Protein AF-A0A0Q6Z9L2-F1 (afdb_monomer_lite)

Foldseek 3Di:
DDQDDLVVLVVQAADLPDWDQDPVGIAAQDNDLLALAGPDFDDPDDDRNSHHSLLSSLVSLLVQLVVLVVVQDPVQVVCCVPPNRDPSNVSSVVSLVVSLVSCLVDSSNVSSLSHLLPHPNRDVVSSVSSVVSNVVSVVVVVVVVD

Radius of gyration: 16.72 Å; chains: 1; bounding box: 37×43×49 Å

Sequence (146 aa):
MIPKPTAEYNRYPFDTSYTFTVDSGIGRYMSSPLDEVYEHEPGDQVAMGSLPPEEFEVRDHLLLACALRSRVSGFEFWWSQFLKPTEAYRKSAAAFERLGALAARSPEHRAAFVRLSRCSAVGKVIQLELTRMVNRADRSKTVVAA

pLDDT: mean 88.39, std 8.38, range [49.91, 97.44]

Structure (mmCIF, N/CA/C/O backbone):
data_AF-A0A0Q6Z9L2-F1
#
_entry.id   AF-A0A0Q6Z9L2-F1
#
loop_
_atom_site.group_PDB
_atom_site.id
_atom_site.type_symbol
_atom_site.label_atom_id
_atom_site.label_alt_id
_atom_site.label_comp_id
_atom_site.label_asym_id
_atom_site.label_entity_id
_atom_site.label_seq_id
_atom_site.pdbx_PDB_ins_code
_atom_site.Cartn_x
_atom_site.Cartn_y
_atom_site.Cartn_z
_atom_site.occupancy
_atom_site.B_iso_or_equiv
_atom_site.auth_seq_id
_atom_site.auth_comp_id
_atom_site.auth_asym_id
_atom_site.auth_atom_id
_atom_site.pdbx_PDB_model_num
ATOM 1 N N . MET A 1 1 ? -16.206 7.009 -0.073 1.00 55.66 1 MET A N 1
ATOM 2 C CA . MET A 1 1 ? -15.452 6.301 -1.121 1.00 55.66 1 MET A CA 1
ATOM 3 C C . MET A 1 1 ? -15.670 4.815 -0.903 1.00 55.66 1 MET A C 1
ATOM 5 O O . MET A 1 1 ? -15.593 4.390 0.240 1.00 55.66 1 MET A O 1
ATOM 9 N N . ILE A 1 2 ? -16.055 4.070 -1.933 1.00 72.06 2 ILE A N 1
ATOM 10 C CA . ILE A 1 2 ? -16.200 2.609 -1.887 1.00 72.06 2 ILE A CA 1
ATOM 11 C C . ILE A 1 2 ? -15.103 2.082 -2.820 1.00 72.06 2 ILE A C 1
ATOM 13 O O . ILE A 1 2 ? -15.061 2.569 -3.950 1.00 72.06 2 ILE A O 1
ATOM 17 N N . PRO A 1 3 ? -14.204 1.185 -2.369 1.00 76.00 3 PRO A N 1
ATOM 18 C CA . PRO A 1 3 ? -13.193 0.589 -3.232 1.00 76.00 3 PRO A CA 1
ATOM 19 C C . PRO A 1 3 ? -13.862 -0.025 -4.454 1.00 76.00 3 PRO A C 1
ATOM 21 O O . PRO A 1 3 ? -14.897 -0.689 -4.324 1.00 76.00 3 PRO A O 1
ATOM 24 N N . LYS A 1 4 ? -13.294 0.214 -5.634 1.00 79.31 4 LYS A N 1
ATOM 25 C CA . LYS A 1 4 ? -13.844 -0.359 -6.861 1.00 79.31 4 LYS A CA 1
ATOM 26 C C . LYS A 1 4 ? -13.707 -1.886 -6.847 1.00 79.31 4 LYS A C 1
ATOM 28 O O . LYS A 1 4 ? -12.785 -2.410 -6.212 1.00 79.31 4 LYS A O 1
ATOM 33 N N . PRO A 1 5 ? -14.592 -2.617 -7.546 1.00 76.69 5 PRO A N 1
ATOM 34 C CA . PRO A 1 5 ? -14.423 -4.052 -7.745 1.00 76.69 5 PRO A CA 1
ATOM 35 C C . PRO A 1 5 ? -13.092 -4.353 -8.445 1.00 76.69 5 PRO A C 1
ATOM 37 O O . PRO A 1 5 ? -12.723 -3.631 -9.370 1.00 76.69 5 PRO A O 1
ATOM 40 N N . THR A 1 6 ? -12.427 -5.465 -8.098 1.00 77.19 6 THR A N 1
ATOM 41 C CA . THR A 1 6 ? -11.162 -5.895 -8.739 1.00 77.19 6 THR A CA 1
ATOM 42 C C . THR A 1 6 ? -11.226 -5.851 -10.275 1.00 77.19 6 THR A C 1
ATOM 44 O O . THR A 1 6 ? -10.280 -5.440 -10.939 1.00 77.19 6 THR A O 1
ATOM 47 N N . ALA A 1 7 ? -12.375 -6.224 -10.851 1.00 76.50 7 ALA A N 1
ATOM 48 C CA . ALA A 1 7 ? -12.591 -6.250 -12.297 1.00 76.50 7 ALA A CA 1
ATOM 49 C C . ALA A 1 7 ? -12.426 -4.882 -12.985 1.00 76.50 7 ALA A C 1
ATOM 51 O O . ALA A 1 7 ? -12.153 -4.842 -14.183 1.00 76.50 7 ALA A O 1
ATOM 52 N N . GLU A 1 8 ? -12.596 -3.769 -12.267 1.00 81.06 8 GLU A N 1
ATOM 53 C CA . GLU A 1 8 ? -12.376 -2.438 -12.833 1.00 81.06 8 GLU A CA 1
ATOM 54 C C . GLU A 1 8 ? -10.891 -2.116 -12.999 1.00 81.06 8 GLU A C 1
ATOM 56 O O . GLU A 1 8 ? -10.524 -1.532 -14.017 1.00 81.06 8 GLU A O 1
ATOM 61 N N . TYR A 1 9 ? -10.030 -2.535 -12.064 1.00 81.69 9 TYR A N 1
ATOM 62 C CA . TYR A 1 9 ? -8.582 -2.327 -12.189 1.00 81.69 9 TYR A CA 1
ATOM 63 C C . TYR A 1 9 ? -7.994 -3.184 -13.310 1.00 81.69 9 TYR A C 1
ATOM 65 O O . TYR A 1 9 ? -7.159 -2.714 -14.074 1.00 81.69 9 TYR A O 1
ATOM 73 N N . ASN A 1 10 ? -8.518 -4.398 -13.499 1.00 86.31 10 ASN A N 1
ATOM 74 C CA . ASN A 1 10 ? -8.072 -5.311 -14.556 1.00 86.31 10 ASN A CA 1
ATOM 75 C C . ASN A 1 10 ? -8.348 -4.807 -15.984 1.00 86.31 10 ASN A C 1
ATOM 77 O O . ASN A 1 10 ? -7.823 -5.375 -16.938 1.00 86.31 10 ASN A O 1
ATOM 81 N N . ARG A 1 11 ? -9.155 -3.749 -16.159 1.00 89.50 11 ARG A N 1
ATOM 82 C CA . ARG A 1 11 ? -9.329 -3.088 -17.468 1.00 89.50 11 ARG A CA 1
ATOM 83 C C . ARG A 1 11 ? -8.077 -2.339 -17.919 1.00 89.50 11 ARG A C 1
ATOM 85 O O . ARG A 1 11 ? -7.942 -2.062 -19.106 1.00 89.50 11 ARG A O 1
ATOM 92 N N . TYR A 1 12 ? -7.195 -2.015 -16.980 1.00 87.94 12 TYR A N 1
ATOM 93 C CA . TYR A 1 12 ? -5.958 -1.285 -17.208 1.00 87.94 12 TYR A CA 1
ATOM 94 C C . TYR A 1 12 ? -4.796 -2.145 -16.703 1.00 87.94 12 TYR A C 1
ATOM 96 O O . TYR A 1 12 ? -4.322 -1.935 -15.585 1.00 87.94 12 TYR A 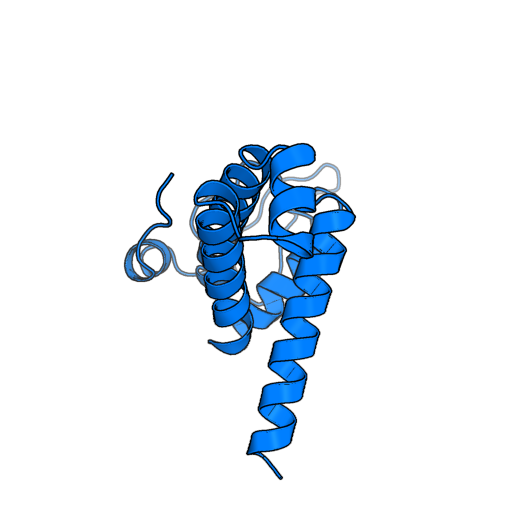O 1
ATOM 104 N N . PRO A 1 13 ? -4.379 -3.166 -17.477 1.00 91.12 13 PRO A N 1
ATOM 105 C CA . PRO A 1 13 ? -3.252 -4.003 -17.090 1.00 91.12 13 PRO A CA 1
ATOM 106 C C . PRO A 1 13 ? -1.988 -3.155 -16.934 1.00 91.12 13 PRO A C 1
ATOM 108 O O . PRO A 1 13 ? -1.868 -2.085 -17.533 1.00 91.12 13 PRO A O 1
ATOM 111 N N . PHE A 1 14 ? -1.050 -3.654 -16.131 1.00 92.75 14 PHE A N 1
ATOM 112 C CA . PHE A 1 14 ? 0.227 -2.985 -15.926 1.00 92.75 14 PHE A CA 1
ATOM 113 C C . PHE A 1 14 ? 0.983 -2.860 -17.251 1.00 92.75 14 PHE A C 1
ATOM 115 O O . PHE A 1 14 ? 1.368 -3.865 -17.852 1.00 92.75 14 PHE A O 1
ATOM 122 N N . ASP A 1 15 ? 1.197 -1.627 -17.693 1.00 91.62 15 ASP A N 1
ATOM 123 C CA . ASP A 1 15 ? 1.999 -1.324 -18.863 1.00 91.62 15 ASP A CA 1
ATOM 124 C C . ASP A 1 15 ? 3.461 -1.185 -18.443 1.00 91.62 15 ASP A C 1
ATOM 126 O O . ASP A 1 15 ? 3.914 -0.133 -17.991 1.00 91.62 15 ASP A O 1
ATOM 130 N N . THR A 1 16 ? 4.226 -2.259 -18.631 1.00 87.50 16 THR A N 1
ATOM 131 C CA . THR A 1 16 ? 5.666 -2.254 -18.360 1.00 87.50 16 THR A CA 1
ATOM 132 C C . THR A 1 16 ? 6.420 -1.253 -19.230 1.00 87.50 16 THR A C 1
ATOM 134 O O . THR A 1 16 ? 7.532 -0.880 -18.882 1.00 87.50 16 THR A O 1
ATOM 137 N N . SER A 1 17 ? 5.870 -0.823 -20.368 1.00 89.81 17 SER A N 1
ATOM 138 C CA . SER A 1 17 ? 6.507 0.174 -21.234 1.00 89.81 17 SER A CA 1
ATOM 139 C C . SER A 1 17 ? 6.208 1.615 -20.823 1.00 89.81 17 SER A C 1
ATOM 141 O O . SER A 1 17 ? 6.806 2.537 -21.378 1.00 89.81 17 SER A O 1
ATOM 143 N N . TYR A 1 18 ? 5.336 1.823 -19.831 1.00 90.19 18 TYR A N 1
ATOM 144 C CA . TYR A 1 18 ? 5.005 3.154 -19.353 1.00 90.19 18 TYR A CA 1
ATOM 145 C C . TYR A 1 18 ? 6.227 3.846 -18.745 1.00 90.19 18 TYR A C 1
ATOM 147 O O . TYR A 1 18 ? 6.897 3.334 -17.842 1.00 90.19 18 TYR A O 1
ATOM 155 N N . THR A 1 19 ? 6.473 5.063 -19.218 1.00 91.81 19 THR A N 1
ATOM 156 C CA . THR A 1 19 ? 7.537 5.940 -18.735 1.00 91.81 19 THR A CA 1
ATOM 157 C C . THR A 1 19 ? 7.031 7.369 -18.611 1.00 91.81 19 THR A C 1
ATOM 159 O O . THR A 1 19 ? 6.103 7.765 -19.315 1.00 91.81 19 THR A O 1
ATOM 162 N N . PHE A 1 20 ? 7.664 8.160 -17.754 1.00 90.44 20 PHE A N 1
ATOM 163 C CA . PHE A 1 20 ? 7.342 9.569 -17.546 1.00 90.44 20 PHE A CA 1
ATOM 164 C C . PHE A 1 20 ? 8.612 10.402 -17.416 1.00 90.44 20 PHE A C 1
ATOM 166 O O . PHE A 1 20 ? 9.680 9.885 -17.101 1.00 90.44 20 PHE A O 1
ATOM 173 N N . THR A 1 21 ? 8.508 11.702 -17.661 1.00 89.69 21 THR A N 1
ATOM 174 C CA . THR A 1 21 ? 9.650 12.606 -17.520 1.00 89.69 21 THR A CA 1
ATOM 175 C C . THR A 1 21 ? 9.899 12.925 -16.049 1.00 89.69 21 THR A C 1
ATOM 177 O O . THR A 1 21 ? 8.971 13.258 -15.312 1.00 89.69 21 THR A O 1
ATOM 180 N N . VAL A 1 22 ? 11.162 12.853 -15.645 1.00 87.88 22 VAL A N 1
ATOM 181 C CA . VAL A 1 22 ? 11.696 13.296 -14.353 1.00 87.88 22 VAL A CA 1
ATOM 182 C C . VAL A 1 22 ? 12.855 14.260 -14.606 1.00 87.88 22 VAL A C 1
ATOM 184 O O . VAL A 1 22 ? 13.386 14.309 -15.715 1.00 87.88 22 VAL A O 1
ATOM 187 N N . ASP A 1 23 ? 13.287 15.012 -13.595 1.00 85.25 23 ASP A N 1
ATOM 188 C CA . ASP A 1 23 ? 14.352 16.019 -13.754 1.00 85.25 23 ASP A CA 1
ATOM 189 C C . ASP A 1 23 ? 15.664 15.438 -14.324 1.00 85.25 23 ASP A C 1
ATOM 191 O O . ASP A 1 23 ? 16.424 16.133 -14.995 1.00 85.25 23 ASP A O 1
ATOM 195 N N . SER A 1 24 ? 15.921 14.147 -14.092 1.00 82.88 24 SER A N 1
ATOM 196 C CA . SER A 1 24 ? 17.092 13.403 -14.571 1.00 82.88 24 SER A CA 1
ATOM 197 C C . SER A 1 24 ? 16.897 12.680 -15.914 1.00 82.88 24 SER A C 1
ATOM 199 O O . SER A 1 24 ? 17.822 12.004 -16.368 1.00 82.88 24 SER A O 1
ATOM 201 N N . GLY A 1 25 ? 15.733 12.801 -16.566 1.00 88.88 25 GLY A N 1
ATOM 202 C CA . GLY A 1 25 ? 15.440 12.166 -17.855 1.00 88.88 25 GLY A CA 1
ATOM 203 C C . GLY A 1 25 ? 14.119 11.395 -17.877 1.00 88.88 25 GLY A C 1
ATOM 204 O O . GLY A 1 25 ? 13.070 11.927 -17.525 1.00 88.88 25 GLY A O 1
ATOM 205 N N . ILE A 1 26 ? 14.154 10.148 -18.349 1.00 90.38 26 ILE A N 1
ATOM 206 C CA . ILE A 1 26 ? 12.979 9.271 -18.423 1.00 90.38 26 ILE A CA 1
ATOM 207 C C . ILE A 1 26 ? 12.978 8.352 -17.199 1.00 90.38 26 ILE A C 1
ATOM 209 O O . ILE A 1 26 ? 13.923 7.594 -16.987 1.00 90.38 26 ILE A O 1
ATOM 213 N N . GLY A 1 27 ? 11.916 8.427 -16.405 1.00 89.38 27 GLY A N 1
ATOM 214 C CA . GLY A 1 27 ? 11.674 7.609 -15.227 1.00 89.38 27 GLY A CA 1
ATOM 215 C C . GLY A 1 27 ? 10.563 6.583 -15.444 1.00 89.38 27 GLY A C 1
ATOM 216 O O . GLY A 1 27 ? 9.752 6.671 -16.371 1.00 89.38 27 GLY A O 1
ATOM 217 N N . ARG A 1 28 ? 10.522 5.604 -14.544 1.00 92.56 28 ARG A N 1
ATOM 218 C CA . ARG A 1 28 ? 9.452 4.610 -14.415 1.00 92.56 28 ARG A CA 1
ATOM 219 C C . ARG A 1 28 ? 9.224 4.307 -12.937 1.00 92.56 28 ARG A C 1
ATOM 221 O O . ARG A 1 28 ? 10.116 4.532 -12.122 1.00 92.56 28 ARG A O 1
ATOM 228 N N . TYR A 1 29 ? 8.046 3.793 -12.589 1.00 93.19 29 TYR A N 1
ATOM 229 C CA . TYR A 1 29 ? 7.736 3.464 -11.194 1.00 93.19 29 TYR A CA 1
ATOM 230 C C . TYR A 1 29 ? 8.357 2.134 -10.765 1.00 93.19 29 TYR A C 1
ATOM 232 O O . TYR A 1 29 ? 8.895 2.037 -9.667 1.00 93.19 29 TYR A O 1
ATOM 240 N N . MET A 1 30 ? 8.283 1.117 -11.624 1.00 94.44 30 MET A N 1
ATOM 241 C CA . MET A 1 30 ? 8.862 -0.212 -11.417 1.00 94.44 30 MET A CA 1
ATOM 242 C C . MET A 1 30 ? 9.000 -0.932 -12.760 1.00 94.44 30 MET A C 1
ATOM 244 O O . MET A 1 30 ? 8.347 -0.558 -13.739 1.00 94.44 30 MET A O 1
ATOM 248 N N . SER A 1 31 ? 9.818 -1.978 -12.796 1.00 92.75 31 SER A N 1
ATOM 249 C CA . SER A 1 31 ? 10.026 -2.802 -13.988 1.00 92.75 31 SER A CA 1
ATOM 250 C C . SER A 1 31 ? 9.096 -4.019 -14.012 1.00 92.75 31 SER A C 1
ATOM 252 O O . SER A 1 31 ? 8.704 -4.481 -15.083 1.00 92.75 31 SER A O 1
ATOM 254 N N . SER A 1 32 ? 8.716 -4.521 -12.837 1.00 94.00 32 SER A N 1
ATOM 255 C CA . SER A 1 32 ? 7.865 -5.692 -12.642 1.00 94.00 32 SER A CA 1
ATOM 256 C C . SER A 1 32 ? 6.809 -5.433 -11.562 1.00 94.00 32 SER A C 1
ATOM 258 O O . SER A 1 32 ? 7.105 -4.779 -10.559 1.00 94.00 32 SER A O 1
ATOM 260 N N . PRO A 1 33 ? 5.591 -6.000 -11.684 1.00 93.44 33 PRO A N 1
ATOM 261 C CA . PRO A 1 33 ? 4.569 -5.895 -10.638 1.00 93.44 33 PRO A CA 1
ATOM 262 C C . PRO A 1 33 ? 4.997 -6.547 -9.311 1.00 93.44 33 PRO A C 1
ATOM 264 O O . PRO A 1 33 ? 4.434 -6.237 -8.257 1.00 93.44 33 PRO A O 1
ATOM 267 N N . LEU A 1 34 ? 6.006 -7.422 -9.357 1.00 95.88 34 LEU A N 1
ATOM 268 C CA . LEU A 1 34 ? 6.583 -8.115 -8.205 1.00 95.88 34 LEU A CA 1
ATOM 269 C C . LEU A 1 34 ? 7.717 -7.340 -7.522 1.00 95.88 34 LEU A C 1
ATOM 271 O O . LEU A 1 34 ? 8.170 -7.768 -6.461 1.00 95.88 34 LEU A O 1
ATOM 275 N N . ASP A 1 35 ? 8.173 -6.222 -8.091 1.00 95.25 35 ASP A N 1
ATOM 276 C CA . ASP A 1 35 ? 9.262 -5.439 -7.504 1.00 95.25 35 ASP A CA 1
ATOM 277 C C . ASP A 1 35 ? 8.848 -4.889 -6.137 1.00 95.25 35 ASP A C 1
ATOM 279 O O . ASP A 1 35 ? 7.813 -4.250 -5.992 1.00 95.25 35 ASP A O 1
ATOM 283 N N . GLU A 1 36 ? 9.648 -5.097 -5.097 1.00 95.06 36 GLU A N 1
ATOM 284 C CA . GLU A 1 36 ? 9.308 -4.643 -3.739 1.00 95.06 36 GLU A CA 1
ATOM 285 C C . GLU A 1 36 ? 9.722 -3.190 -3.443 1.00 95.06 36 GLU A C 1
ATOM 287 O O . GLU A 1 36 ? 9.556 -2.700 -2.320 1.00 95.06 36 GLU A O 1
ATOM 292 N N . VAL A 1 37 ? 10.311 -2.503 -4.421 1.00 94.44 37 VAL A N 1
ATOM 293 C CA . VAL A 1 37 ? 10.814 -1.131 -4.298 1.00 94.44 37 VAL A CA 1
ATOM 294 C C . VAL A 1 37 ? 10.449 -0.366 -5.564 1.00 94.44 37 VAL A C 1
ATOM 296 O O . VAL A 1 37 ? 10.490 -0.928 -6.656 1.00 94.44 37 VAL A O 1
ATOM 299 N N . TYR A 1 38 ? 10.083 0.905 -5.414 1.00 94.38 38 TYR A N 1
ATOM 300 C CA . TYR A 1 38 ? 9.906 1.785 -6.563 1.00 94.38 38 TYR A CA 1
ATOM 301 C C . TYR A 1 38 ? 11.258 2.259 -7.093 1.00 94.38 38 TYR A C 1
ATOM 303 O O . TYR A 1 38 ? 12.130 2.644 -6.317 1.00 94.38 38 TYR A O 1
ATOM 311 N N . GLU A 1 39 ? 11.402 2.315 -8.412 1.00 93.31 39 GLU A N 1
ATOM 312 C CA . GLU A 1 39 ? 12.493 3.053 -9.049 1.00 93.31 39 GLU A CA 1
ATOM 313 C C . GLU A 1 39 ? 12.301 4.561 -8.849 1.00 93.31 39 GLU A C 1
ATOM 315 O O . GLU A 1 39 ? 13.241 5.275 -8.516 1.00 93.31 39 GLU A O 1
ATOM 320 N N . HIS A 1 40 ? 11.063 5.030 -9.014 1.00 92.38 40 HIS A N 1
ATOM 321 C CA . HIS A 1 40 ? 10.627 6.388 -8.700 1.00 92.38 40 HIS A CA 1
ATOM 322 C C . HIS A 1 40 ? 9.306 6.308 -7.953 1.00 92.38 40 HIS A C 1
ATOM 324 O O . HIS A 1 40 ? 8.418 5.557 -8.352 1.00 92.38 40 HIS A O 1
ATOM 330 N N . GLU A 1 41 ? 9.151 7.065 -6.869 1.00 92.12 41 GLU A N 1
ATOM 331 C CA . GLU A 1 41 ? 7.925 6.980 -6.087 1.00 92.12 41 GLU A CA 1
ATOM 332 C C . GLU A 1 41 ? 6.739 7.621 -6.830 1.00 92.12 41 GLU A C 1
ATOM 334 O O . GLU A 1 41 ? 6.832 8.762 -7.291 1.00 92.12 41 GLU A O 1
ATOM 339 N N . PRO A 1 42 ? 5.605 6.914 -6.945 1.00 90.62 42 PRO A N 1
ATOM 340 C CA . PRO A 1 42 ? 4.367 7.498 -7.445 1.00 90.62 42 PRO A CA 1
ATOM 341 C C . PRO A 1 42 ? 3.818 8.567 -6.493 1.00 90.62 42 PRO A C 1
ATOM 343 O O . PRO A 1 42 ? 3.694 8.333 -5.290 1.00 90.62 42 PRO A O 1
ATOM 346 N N . GLY A 1 43 ? 3.418 9.710 -7.053 1.00 83.25 43 GLY A N 1
ATOM 347 C CA . GLY A 1 43 ? 2.696 10.756 -6.327 1.00 83.25 43 GLY A CA 1
ATOM 348 C C . GLY A 1 43 ? 1.206 10.444 -6.127 1.00 83.25 43 GLY A C 1
ATOM 349 O O . GLY A 1 43 ? 0.752 9.303 -6.260 1.00 83.25 43 GLY A O 1
ATOM 350 N N . ASP A 1 44 ? 0.430 11.491 -5.838 1.00 77.12 44 ASP A N 1
ATOM 351 C CA . ASP A 1 44 ? -1.018 11.390 -5.590 1.00 77.12 44 ASP A CA 1
ATOM 352 C C . ASP A 1 44 ? -1.824 11.065 -6.855 1.00 77.12 44 ASP A C 1
ATOM 354 O O . ASP A 1 44 ? -2.878 10.431 -6.786 1.00 77.12 44 ASP A O 1
ATOM 358 N N . GLN A 1 45 ? -1.334 11.504 -8.015 1.00 79.38 45 GLN A N 1
ATOM 359 C CA . GLN A 1 45 ? -1.961 11.272 -9.310 1.00 79.38 45 GLN A CA 1
ATOM 360 C C . GLN A 1 45 ? -1.056 10.394 -10.164 1.00 79.38 45 GLN A C 1
ATOM 362 O O . GLN A 1 45 ? 0.085 10.745 -10.456 1.00 79.38 45 GLN A O 1
ATOM 367 N N . VAL A 1 46 ? -1.591 9.247 -10.562 1.00 86.19 46 VAL A N 1
ATOM 368 C CA . VAL A 1 46 ? -0.914 8.236 -11.374 1.00 86.19 46 VAL A CA 1
ATOM 369 C C . VAL A 1 46 ? -1.818 7.862 -12.539 1.00 86.19 46 VAL A C 1
ATOM 371 O O . VAL A 1 46 ? -3.040 7.775 -12.389 1.00 86.19 46 VAL A O 1
ATOM 374 N N . ALA A 1 47 ? -1.232 7.666 -13.717 1.00 87.06 47 ALA A N 1
ATOM 375 C CA . ALA A 1 47 ? -1.990 7.265 -14.895 1.00 87.06 47 ALA A CA 1
ATOM 376 C C . ALA A 1 47 ? -2.513 5.828 -14.736 1.00 87.06 47 ALA A C 1
ATOM 378 O O . ALA A 1 47 ? -1.836 4.965 -14.173 1.00 87.06 47 ALA A O 1
ATOM 379 N N . MET A 1 48 ? -3.708 5.538 -15.251 1.00 87.44 48 MET A N 1
ATOM 380 C CA . MET A 1 48 ? -4.209 4.159 -15.282 1.00 87.44 48 MET A CA 1
ATOM 381 C C . MET A 1 48 ? -3.259 3.268 -16.093 1.00 87.44 48 MET A C 1
ATOM 383 O O . MET A 1 48 ? -2.753 3.695 -17.126 1.00 87.44 48 MET A O 1
ATOM 387 N N . GLY A 1 49 ? -2.997 2.053 -15.608 1.00 88.50 49 GLY A N 1
ATOM 388 C CA . GLY A 1 49 ? -2.039 1.120 -16.215 1.00 88.50 49 GLY A CA 1
ATOM 389 C C . GLY A 1 49 ? -0.566 1.402 -15.887 1.00 88.50 49 GLY A C 1
ATOM 390 O O . GLY A 1 49 ? 0.265 0.526 -16.085 1.00 88.50 49 GLY A O 1
ATOM 391 N N . SER A 1 50 ? -0.226 2.568 -15.316 1.00 91.00 50 SER A N 1
ATOM 392 C CA . SER A 1 50 ? 1.158 2.872 -14.899 1.00 91.00 50 SER A CA 1
ATOM 393 C C . SER A 1 50 ? 1.612 2.131 -13.638 1.00 91.00 50 SER A C 1
ATOM 395 O O . SER A 1 50 ? 2.806 2.054 -13.361 1.00 91.00 50 SER A O 1
ATOM 397 N N . LEU A 1 51 ? 0.667 1.586 -12.873 1.00 93.31 51 LEU A N 1
ATOM 398 C CA . LEU A 1 51 ? 0.910 0.730 -11.716 1.00 93.31 51 LEU A CA 1
ATOM 399 C C . LEU A 1 51 ? 0.137 -0.582 -11.881 1.00 93.31 51 LEU A C 1
ATOM 401 O O . LEU A 1 51 ? -0.870 -0.609 -12.598 1.00 93.31 51 LEU A O 1
ATOM 405 N N . PRO A 1 52 ? 0.556 -1.657 -11.194 1.00 94.62 52 PRO A N 1
ATOM 406 C CA . PRO A 1 52 ? -0.189 -2.906 -11.182 1.00 94.62 52 PRO A CA 1
ATOM 407 C C . PRO A 1 52 ? -1.621 -2.724 -10.662 1.00 94.62 52 PRO A C 1
ATOM 409 O O . PRO A 1 52 ? -1.833 -1.949 -9.720 1.00 94.62 52 PRO A O 1
ATOM 412 N N . PRO A 1 53 ? -2.610 -3.440 -11.227 1.00 94.44 53 PRO A N 1
ATOM 413 C CA . PRO A 1 53 ? -3.999 -3.347 -10.782 1.00 94.44 53 PRO A CA 1
ATOM 414 C C . PRO A 1 53 ? -4.157 -3.705 -9.299 1.00 94.44 53 PRO A C 1
ATOM 416 O O . PRO A 1 53 ? -4.960 -3.090 -8.597 1.00 94.44 53 PRO A O 1
ATOM 419 N N . GLU A 1 54 ? -3.337 -4.626 -8.792 1.00 95.25 54 GLU A N 1
ATOM 420 C CA . GLU A 1 54 ? -3.280 -4.984 -7.376 1.00 95.25 54 GLU A CA 1
ATOM 421 C C . GLU A 1 54 ? -2.854 -3.800 -6.507 1.00 95.25 54 GLU A C 1
ATOM 423 O O . GLU A 1 54 ? -3.383 -3.613 -5.415 1.00 95.25 54 GLU A O 1
ATOM 428 N N . GLU A 1 55 ? -1.935 -2.956 -6.982 1.00 94.81 55 GLU A N 1
ATOM 429 C CA . GLU A 1 55 ? -1.525 -1.774 -6.229 1.00 94.81 55 GLU A CA 1
ATOM 430 C C . GLU A 1 55 ? -2.636 -0.725 -6.172 1.00 94.81 55 GLU A C 1
ATOM 432 O O . GLU A 1 55 ? -2.872 -0.149 -5.107 1.00 94.81 55 GLU A O 1
ATOM 437 N N . PHE A 1 56 ? -3.361 -0.511 -7.272 1.00 92.94 56 PHE A N 1
ATOM 438 C CA . PHE A 1 56 ? -4.550 0.342 -7.258 1.00 92.94 56 PHE A CA 1
ATOM 439 C C . PHE A 1 56 ? -5.603 -0.176 -6.273 1.00 92.94 56 PHE A C 1
ATOM 441 O O . PHE A 1 56 ? -6.139 0.602 -5.482 1.00 92.94 56 PHE A O 1
ATOM 448 N N . GLU A 1 57 ? -5.847 -1.489 -6.253 1.00 93.94 57 GLU A N 1
ATOM 449 C CA . GLU A 1 57 ? -6.780 -2.101 -5.307 1.00 93.94 57 GLU A CA 1
ATOM 450 C C . GLU A 1 57 ? -6.343 -1.886 -3.847 1.00 93.94 57 GLU A C 1
ATOM 452 O O . GLU A 1 57 ? -7.170 -1.525 -3.000 1.00 93.94 57 GLU A O 1
ATOM 457 N N . VAL A 1 58 ? -5.049 -2.051 -3.546 1.00 94.69 58 VAL A N 1
ATOM 458 C CA . VAL A 1 58 ? -4.488 -1.804 -2.208 1.00 94.69 58 VAL A CA 1
ATOM 459 C C . VAL A 1 58 ? -4.601 -0.331 -1.819 1.00 94.69 58 VAL A C 1
ATOM 461 O O . VAL A 1 58 ? -5.025 -0.035 -0.699 1.00 94.69 58 VAL A O 1
ATOM 464 N N . ARG A 1 59 ? -4.275 0.598 -2.725 1.00 93.19 59 ARG A N 1
ATOM 465 C CA . ARG A 1 59 ? -4.381 2.048 -2.493 1.00 93.19 59 ARG A CA 1
ATOM 466 C C . ARG A 1 59 ? -5.816 2.467 -2.174 1.00 93.19 59 ARG A C 1
ATOM 468 O O . ARG A 1 59 ? -6.027 3.171 -1.188 1.00 93.19 59 ARG A O 1
ATOM 475 N N . ASP A 1 60 ? -6.803 1.989 -2.927 1.00 92.12 60 ASP A N 1
ATOM 476 C CA . ASP A 1 60 ? -8.215 2.319 -2.697 1.00 92.12 60 ASP A CA 1
ATOM 477 C C . ASP A 1 60 ? -8.721 1.798 -1.343 1.00 92.12 60 ASP A C 1
ATOM 479 O O . ASP A 1 60 ? -9.405 2.516 -0.601 1.00 92.12 60 ASP A O 1
ATOM 483 N N . HIS A 1 61 ? -8.351 0.568 -0.974 1.00 94.06 61 HIS A N 1
ATOM 484 C CA . HIS A 1 61 ? -8.684 0.012 0.339 1.00 94.06 61 HIS A CA 1
ATOM 485 C C . HIS A 1 61 ? -7.970 0.746 1.473 1.00 94.06 61 HIS A C 1
ATOM 487 O O . HIS A 1 61 ? -8.568 0.978 2.528 1.00 94.06 61 HIS A O 1
ATOM 493 N N . LEU A 1 62 ? -6.717 1.149 1.260 1.00 93.62 62 LEU A N 1
ATOM 494 C CA . LEU A 1 62 ? -5.947 1.910 2.231 1.00 93.62 62 LEU A CA 1
ATOM 495 C C . LEU A 1 62 ? -6.558 3.295 2.461 1.00 93.62 62 LEU A C 1
ATOM 497 O O . LEU A 1 62 ? -6.759 3.689 3.610 1.00 93.62 62 LEU A O 1
ATOM 501 N N . LEU A 1 63 ? -6.930 4.003 1.392 1.00 91.75 63 LEU A N 1
ATOM 502 C CA . LEU A 1 63 ? -7.619 5.291 1.474 1.00 91.75 63 LEU A CA 1
ATOM 503 C C . LEU A 1 63 ? -8.943 5.169 2.233 1.00 91.75 63 LEU A C 1
ATOM 505 O O . LEU A 1 63 ? -9.216 5.979 3.122 1.00 91.75 63 LEU A O 1
ATOM 509 N N . LEU A 1 64 ? -9.740 4.129 1.954 1.00 92.44 64 LEU A N 1
ATOM 510 C CA . LEU A 1 64 ? -10.957 3.856 2.719 1.00 92.44 64 LEU A CA 1
ATOM 511 C C . LEU A 1 64 ? -10.651 3.619 4.207 1.00 92.44 64 LEU A C 1
ATOM 513 O O . LEU A 1 64 ? -11.311 4.206 5.068 1.00 92.44 64 LEU A O 1
ATOM 517 N N . ALA A 1 65 ? -9.684 2.753 4.519 1.00 92.12 65 ALA A N 1
ATOM 518 C CA . ALA A 1 65 ? -9.345 2.400 5.894 1.00 92.12 65 ALA A CA 1
ATOM 519 C C . ALA A 1 65 ? -8.875 3.630 6.686 1.00 92.12 65 ALA A C 1
ATOM 521 O O . ALA A 1 65 ? -9.366 3.876 7.792 1.00 92.12 65 ALA A O 1
ATOM 522 N N . CYS A 1 66 ? -8.015 4.457 6.089 1.00 90.69 66 CYS A N 1
ATOM 523 C CA . CYS A 1 66 ? -7.561 5.726 6.656 1.00 90.69 66 CYS A CA 1
ATOM 524 C C . CYS A 1 66 ? -8.715 6.721 6.853 1.00 90.69 66 CYS A C 1
ATOM 526 O O . CYS A 1 66 ? -8.830 7.322 7.923 1.00 90.69 66 CYS A O 1
ATOM 528 N N . ALA A 1 67 ? -9.613 6.856 5.872 1.00 90.50 67 ALA A N 1
ATOM 529 C CA . ALA A 1 67 ? -10.771 7.744 5.964 1.00 90.50 67 ALA A CA 1
ATOM 530 C C . ALA A 1 67 ? -11.789 7.302 7.029 1.00 90.50 67 ALA A C 1
ATOM 532 O O . ALA A 1 67 ? -12.451 8.136 7.643 1.00 90.50 67 ALA A O 1
ATOM 533 N N . LEU A 1 68 ? -11.940 5.997 7.267 1.00 90.44 68 LEU A N 1
ATOM 534 C CA . LEU A 1 68 ? -12.758 5.494 8.372 1.00 90.44 68 LEU A CA 1
ATOM 535 C C . LEU A 1 68 ? -12.051 5.676 9.715 1.00 90.44 68 LEU A C 1
ATOM 537 O O . LEU A 1 68 ? -12.703 6.004 10.702 1.00 90.44 68 LEU A O 1
ATOM 541 N N . ARG A 1 69 ? -10.724 5.519 9.755 1.00 89.06 69 ARG A N 1
ATOM 542 C CA . ARG A 1 69 ? -9.933 5.697 10.975 1.00 89.06 69 ARG A CA 1
ATOM 543 C C . ARG A 1 69 ? -9.927 7.136 11.474 1.00 89.06 69 ARG A C 1
ATOM 545 O O . ARG A 1 69 ? -9.967 7.331 12.687 1.00 89.06 69 ARG A O 1
ATOM 552 N N . SER A 1 70 ? -9.904 8.117 10.571 1.00 87.88 70 SER A N 1
ATOM 553 C CA . SER A 1 70 ? -9.963 9.544 10.920 1.00 87.88 70 SER A CA 1
ATOM 554 C C . SER A 1 70 ? -11.307 9.960 11.525 1.00 87.88 70 SER A C 1
ATOM 556 O O . SER A 1 70 ? -11.377 10.964 12.227 1.00 87.88 70 SER A O 1
ATOM 558 N N . ARG A 1 71 ? -12.363 9.166 11.306 1.00 85.94 71 ARG A N 1
ATOM 559 C CA . ARG A 1 71 ? -13.688 9.352 11.920 1.00 85.94 71 ARG A CA 1
ATOM 560 C C . ARG A 1 71 ? -13.805 8.746 13.317 1.00 85.94 71 ARG A C 1
ATOM 562 O O . ARG A 1 71 ? -14.833 8.932 13.952 1.00 85.94 71 ARG A O 1
ATOM 569 N N . VAL A 1 72 ? -12.795 8.008 13.781 1.00 85.19 72 VAL A N 1
ATOM 570 C CA . VAL A 1 72 ? -12.756 7.460 15.140 1.00 85.19 72 VAL A CA 1
ATOM 571 C C . VAL A 1 72 ? -12.027 8.457 16.030 1.00 85.19 72 VAL A C 1
ATOM 573 O O . VAL A 1 72 ? -10.805 8.604 15.929 1.00 85.19 72 VAL A O 1
ATOM 576 N N . SER A 1 73 ? -12.763 9.129 16.911 1.00 84.19 73 SER A N 1
ATOM 577 C CA . SER A 1 73 ? -12.166 10.053 17.876 1.00 84.19 73 SER A CA 1
ATOM 578 C C . SER A 1 73 ? -11.223 9.327 18.845 1.00 84.19 73 SER A C 1
ATOM 580 O O . SER A 1 73 ? -11.325 8.118 19.069 1.00 84.19 73 SER A O 1
ATOM 582 N N . GLY A 1 74 ? -10.298 10.070 19.464 1.00 80.00 74 GLY A N 1
ATOM 583 C CA . GLY A 1 74 ? -9.397 9.510 20.477 1.00 80.00 74 GLY A CA 1
ATOM 584 C C . GLY A 1 74 ? -10.158 8.869 21.642 1.00 80.00 74 GLY A C 1
ATOM 585 O O . GLY A 1 74 ? -9.800 7.778 22.081 1.00 80.00 74 GLY A O 1
ATOM 586 N N . PHE A 1 75 ? -11.255 9.494 22.080 1.00 78.19 75 PHE A N 1
ATOM 587 C CA . PHE A 1 75 ? -12.122 8.952 23.125 1.00 78.19 75 PHE A CA 1
ATOM 588 C C . PHE A 1 75 ? -12.779 7.637 22.697 1.00 78.19 75 PHE A C 1
ATOM 590 O O . PHE A 1 75 ? -12.695 6.654 23.425 1.00 78.19 75 PHE A O 1
ATOM 597 N N . GLU A 1 76 ? -13.371 7.576 21.500 1.00 77.75 76 GLU A N 1
ATOM 598 C CA . GLU A 1 76 ? -13.982 6.343 20.990 1.00 77.75 76 GLU A CA 1
ATOM 599 C C . GLU A 1 76 ? -12.962 5.224 20.796 1.00 77.75 76 GLU A C 1
ATOM 601 O O . GLU A 1 76 ? -13.287 4.057 21.013 1.00 77.75 76 GLU A O 1
ATOM 606 N N . PHE A 1 77 ? -11.733 5.564 20.400 1.00 79.81 77 PHE A N 1
ATOM 607 C CA . PHE A 1 77 ? -10.648 4.600 20.287 1.00 79.81 77 PHE A CA 1
ATOM 608 C C . PHE A 1 77 ? -10.334 3.974 21.648 1.00 79.81 77 PHE A C 1
ATOM 610 O O . PHE A 1 77 ? -10.400 2.752 21.769 1.00 79.81 77 PHE A O 1
ATOM 617 N N . TRP A 1 78 ? -10.064 4.795 22.669 1.00 80.88 78 TRP A N 1
ATOM 618 C CA . TRP A 1 78 ? -9.789 4.317 24.027 1.00 80.88 78 TRP A CA 1
ATOM 619 C C . TRP A 1 78 ? -10.989 3.558 24.605 1.00 80.88 78 TRP A C 1
ATOM 621 O O . TRP A 1 78 ? -10.841 2.426 25.053 1.00 80.88 78 TRP A O 1
ATOM 631 N N . TRP A 1 79 ? -12.201 4.098 24.492 1.00 79.75 79 TRP A N 1
ATOM 632 C CA . TRP A 1 79 ? -13.422 3.422 24.937 1.00 79.75 79 TRP A CA 1
ATOM 633 C C . TRP A 1 79 ? -13.605 2.042 24.289 1.00 79.75 79 TRP A C 1
ATOM 635 O O . TRP A 1 79 ? -14.005 1.080 24.947 1.00 79.75 79 TRP A O 1
ATOM 645 N N . SER A 1 80 ? -13.254 1.921 23.006 1.00 76.25 80 SER A N 1
ATOM 646 C CA . SER A 1 80 ? -13.324 0.658 22.269 1.00 76.25 80 SER A CA 1
ATOM 647 C C . SER A 1 80 ? -12.277 -0.368 22.701 1.00 76.25 80 SER A C 1
ATOM 649 O O . SER A 1 80 ? -12.521 -1.556 22.505 1.00 76.25 80 SER A O 1
ATOM 651 N N . GLN A 1 81 ? -11.147 0.056 23.281 1.00 78.56 81 GLN A N 1
ATOM 652 C CA . GLN A 1 81 ? -10.135 -0.861 23.822 1.00 78.56 81 GLN A CA 1
ATOM 653 C C . GLN A 1 81 ? -10.523 -1.413 25.203 1.00 78.56 81 GLN A C 1
ATOM 655 O O . GLN A 1 81 ? -10.247 -2.574 25.483 1.00 78.56 81 GLN A O 1
ATOM 660 N N . PHE A 1 82 ? -11.148 -0.596 26.063 1.00 82.25 82 PHE A N 1
ATOM 661 C CA . PHE A 1 82 ? -11.357 -0.940 27.481 1.00 82.25 82 PHE A CA 1
ATOM 662 C C . PHE A 1 82 ? -12.783 -1.363 27.843 1.00 82.25 82 PHE A C 1
ATOM 664 O O . PHE A 1 82 ? -12.979 -1.958 28.898 1.00 82.2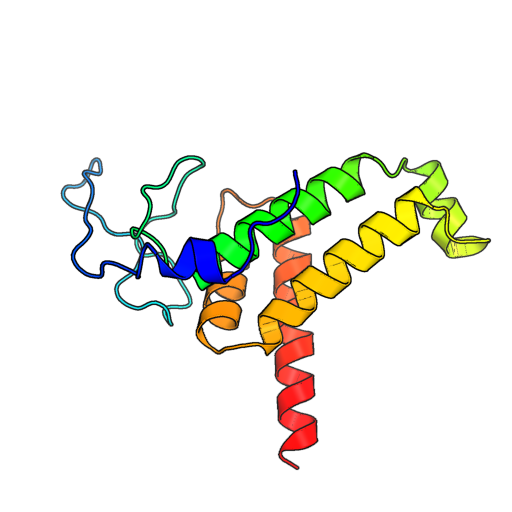5 82 PHE A O 1
ATOM 671 N N . LEU A 1 83 ? -13.782 -1.052 27.011 1.00 82.31 83 LEU A N 1
ATOM 672 C CA . LEU A 1 83 ? -15.188 -1.297 27.344 1.00 82.31 83 LEU A CA 1
ATOM 673 C C . LEU A 1 83 ? -15.923 -2.049 26.239 1.00 82.31 83 LEU A C 1
ATOM 675 O O . LEU A 1 83 ? -16.080 -3.267 26.297 1.00 82.31 83 LEU A O 1
ATOM 679 N N . LYS A 1 84 ? -16.421 -1.327 25.234 1.00 83.12 84 LYS A N 1
ATOM 680 C CA . LYS A 1 84 ? -17.181 -1.914 24.130 1.00 83.12 84 LYS A CA 1
ATOM 681 C C . LYS A 1 84 ? -16.834 -1.190 22.834 1.00 83.12 84 LYS A C 1
ATOM 683 O O . LYS A 1 84 ? -16.883 0.040 22.816 1.00 83.12 84 LYS A O 1
ATOM 688 N N . PRO A 1 85 ? -16.560 -1.920 21.738 1.00 80.81 85 PRO A N 1
ATOM 689 C CA . PRO A 1 85 ? -16.211 -1.296 20.472 1.00 80.81 85 PRO A CA 1
ATOM 690 C C . PRO A 1 85 ? -17.363 -0.447 19.940 1.00 80.81 85 PRO A C 1
ATOM 692 O O . PRO A 1 85 ? -18.464 -0.983 19.741 1.00 80.81 85 PRO A O 1
ATOM 695 N N . THR A 1 86 ? -17.099 0.836 19.679 1.00 86.25 86 THR A N 1
ATOM 696 C CA . THR A 1 86 ? -18.051 1.739 19.020 1.00 86.25 86 THR A CA 1
ATOM 697 C C . THR A 1 86 ? -18.271 1.318 17.570 1.00 86.25 86 THR A C 1
ATOM 699 O O . THR A 1 86 ? -17.461 0.603 16.974 1.00 86.25 86 THR A O 1
ATOM 702 N N . GLU A 1 87 ? -19.381 1.744 16.969 1.00 87.06 87 GLU A 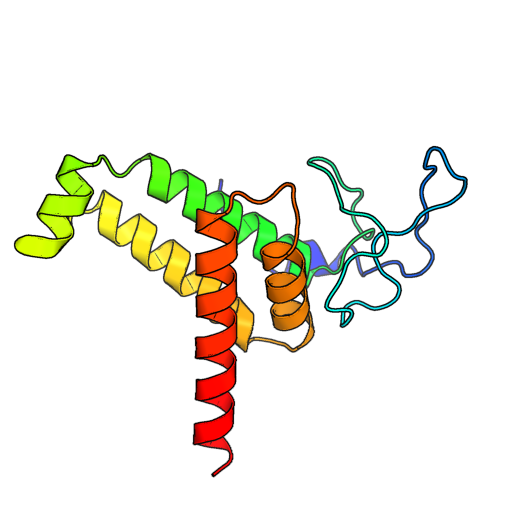N 1
ATOM 703 C CA . GLU A 1 87 ? -19.676 1.414 15.572 1.00 87.06 87 GLU A CA 1
ATOM 704 C C . GLU A 1 87 ? -18.612 1.977 14.615 1.00 87.06 87 GLU A C 1
ATOM 706 O O . GLU A 1 87 ? -18.168 1.277 13.702 1.00 87.06 87 GLU A O 1
ATOM 711 N N . ALA A 1 88 ? -18.151 3.208 14.861 1.00 84.75 88 ALA A N 1
ATOM 712 C CA . ALA A 1 88 ? -17.084 3.839 14.090 1.00 84.75 88 ALA A CA 1
ATOM 713 C C . ALA A 1 88 ? -15.783 3.022 14.156 1.00 84.75 88 ALA A C 1
ATOM 715 O O . ALA A 1 88 ? -15.182 2.730 13.118 1.00 84.75 88 ALA A O 1
ATOM 716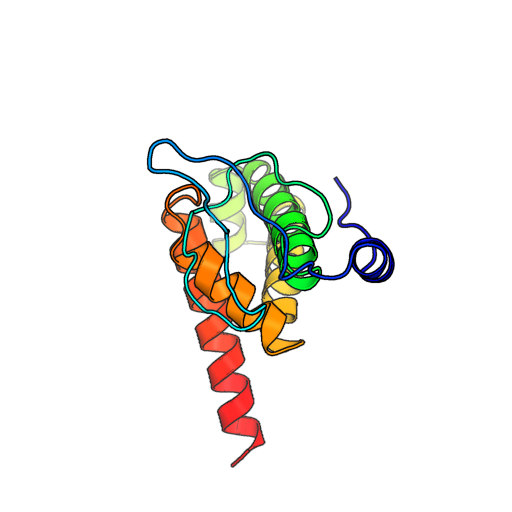 N N . TYR A 1 89 ? -15.393 2.573 15.356 1.00 87.38 89 TYR A N 1
ATOM 717 C CA . TYR A 1 89 ? -14.221 1.719 15.530 1.00 87.38 89 TYR A CA 1
ATOM 718 C C . TYR A 1 89 ? -14.373 0.382 14.797 1.00 87.38 89 TYR A C 1
ATOM 720 O O . TYR A 1 89 ? -13.462 -0.021 14.078 1.00 87.38 89 TYR A O 1
ATOM 728 N N . ARG A 1 90 ? -15.532 -0.287 14.898 1.00 88.94 90 ARG A N 1
ATOM 729 C CA . ARG A 1 90 ? -15.781 -1.559 14.190 1.00 88.94 90 ARG A CA 1
ATOM 730 C C . ARG A 1 90 ? -15.675 -1.412 12.678 1.00 88.94 90 ARG A C 1
ATOM 732 O O . ARG A 1 90 ? -15.061 -2.256 12.034 1.00 88.94 90 ARG A O 1
ATOM 739 N N . LYS A 1 91 ? -16.242 -0.343 12.109 1.00 90.06 91 LYS A N 1
ATOM 740 C CA . LYS A 1 91 ? -16.147 -0.062 10.667 1.00 90.06 91 LYS A CA 1
ATOM 741 C C . LYS A 1 91 ? -14.698 0.152 10.238 1.00 90.06 91 LYS A C 1
ATOM 743 O O . LYS A 1 91 ? -14.283 -0.397 9.221 1.00 90.06 91 LYS A O 1
ATOM 748 N N . SER A 1 92 ? -13.924 0.906 11.021 1.00 90.94 92 SER A N 1
ATOM 749 C CA . SER A 1 92 ? -12.495 1.099 10.760 1.00 90.94 92 SER A CA 1
ATOM 750 C C . SER A 1 92 ? -11.713 -0.215 10.862 1.00 90.94 92 SER A C 1
ATOM 752 O O . SER A 1 92 ? -10.935 -0.518 9.961 1.00 90.94 92 SER A O 1
ATOM 754 N N . ALA A 1 93 ? -11.951 -1.016 11.902 1.00 89.56 93 ALA A N 1
ATOM 755 C CA . ALA A 1 93 ? -11.287 -2.302 12.096 1.00 89.56 93 ALA A CA 1
ATOM 756 C C . ALA A 1 93 ? -11.590 -3.276 10.947 1.00 89.56 93 ALA A C 1
ATOM 758 O O . ALA A 1 93 ? -10.666 -3.841 10.370 1.00 89.56 93 ALA A O 1
ATOM 759 N N . ALA A 1 94 ? -12.860 -3.392 10.545 1.00 92.75 94 ALA A N 1
ATOM 760 C CA . ALA A 1 94 ? -13.267 -4.224 9.415 1.00 92.75 94 ALA A CA 1
ATOM 761 C C . ALA A 1 94 ? -12.635 -3.764 8.088 1.00 92.75 94 ALA A C 1
ATOM 763 O O . ALA A 1 94 ? -12.308 -4.587 7.236 1.00 92.75 94 ALA A O 1
ATOM 764 N N . ALA A 1 95 ? -12.436 -2.456 7.895 1.00 92.25 95 ALA A N 1
ATOM 765 C CA . ALA A 1 95 ? -11.748 -1.943 6.712 1.00 92.25 95 ALA A CA 1
ATOM 766 C C . ALA A 1 95 ? -10.259 -2.323 6.697 1.00 92.25 95 ALA A C 1
ATOM 768 O O . ALA A 1 95 ? -9.755 -2.749 5.660 1.00 92.25 95 ALA A O 1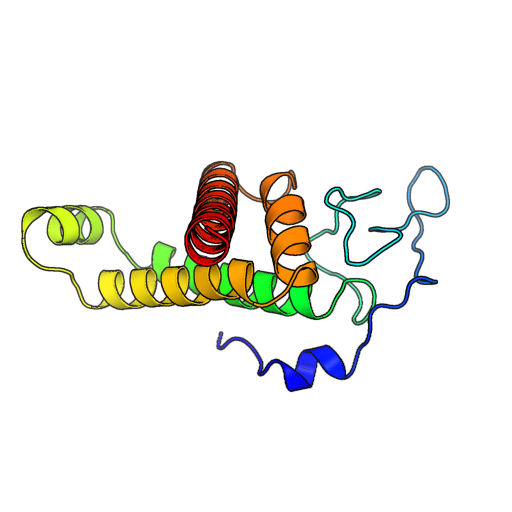
ATOM 769 N N . PHE A 1 96 ? -9.572 -2.235 7.840 1.00 92.62 96 PHE A N 1
ATOM 770 C CA . PHE A 1 96 ? -8.181 -2.683 7.960 1.00 92.62 96 PHE A CA 1
ATOM 771 C C . PHE A 1 96 ? -8.023 -4.202 7.849 1.00 92.62 96 PHE A C 1
ATOM 773 O O . PHE A 1 96 ? -7.022 -4.669 7.315 1.00 92.62 96 PHE A O 1
ATOM 780 N N . GLU A 1 97 ? -9.003 -4.977 8.309 1.00 92.75 97 GLU A N 1
ATOM 781 C CA . GLU A 1 97 ? -9.030 -6.429 8.126 1.00 92.75 97 GLU A CA 1
ATOM 782 C C . GLU A 1 97 ? -9.140 -6.799 6.641 1.00 92.75 97 GLU A C 1
ATOM 784 O O . GLU A 1 97 ? -8.345 -7.593 6.141 1.00 92.75 97 GLU A O 1
ATOM 789 N N . ARG A 1 98 ? -10.062 -6.155 5.910 1.00 92.75 98 ARG A N 1
ATOM 790 C CA . ARG A 1 98 ? -10.208 -6.335 4.456 1.00 92.75 98 ARG A CA 1
ATOM 791 C C . ARG A 1 98 ? -8.958 -5.915 3.694 1.00 92.75 98 ARG A C 1
ATOM 793 O O . ARG A 1 98 ? -8.537 -6.636 2.799 1.00 92.75 98 ARG A O 1
ATOM 800 N N . LEU A 1 99 ? -8.348 -4.790 4.075 1.00 94.50 99 LEU A N 1
ATOM 801 C CA . LEU A 1 99 ? -7.061 -4.370 3.529 1.00 94.50 99 LEU A CA 1
ATOM 802 C C . LEU A 1 99 ? -6.005 -5.459 3.772 1.00 94.50 99 LEU A C 1
ATOM 804 O O . LEU A 1 99 ? -5.394 -5.936 2.826 1.00 94.50 99 LEU A O 1
ATOM 808 N N . GLY A 1 100 ? -5.836 -5.920 5.012 1.00 93.88 100 GLY A N 1
ATOM 809 C CA . GLY A 1 100 ? -4.853 -6.951 5.349 1.00 93.88 100 GLY A CA 1
ATOM 810 C C . GLY A 1 100 ? -5.056 -8.277 4.605 1.00 93.88 100 GLY A C 1
ATOM 811 O O . GLY A 1 100 ? -4.074 -8.931 4.259 1.00 93.88 100 GLY A O 1
ATOM 812 N N . ALA A 1 101 ? -6.301 -8.657 4.303 1.00 93.56 101 ALA A N 1
ATOM 813 C CA . ALA A 1 101 ? -6.601 -9.850 3.510 1.00 93.56 101 ALA A CA 1
ATOM 814 C C . ALA A 1 101 ? -6.039 -9.773 2.077 1.00 93.56 101 ALA A C 1
ATOM 816 O O . ALA A 1 101 ? -5.650 -10.802 1.520 1.00 93.56 101 ALA A O 1
ATOM 817 N N . LEU A 1 102 ? -5.919 -8.570 1.500 1.00 94.12 102 LEU A N 1
ATOM 818 C CA . LEU A 1 102 ? -5.316 -8.385 0.178 1.00 94.12 102 LEU A CA 1
ATOM 819 C C . LEU A 1 102 ? -3.841 -8.799 0.159 1.00 94.12 102 LEU A C 1
ATOM 821 O O . LEU A 1 102 ? -3.411 -9.433 -0.799 1.00 94.12 102 LEU A O 1
ATOM 825 N N . ALA A 1 103 ? -3.080 -8.541 1.227 1.00 93.38 103 ALA A N 1
ATOM 826 C CA . ALA A 1 103 ? -1.661 -8.911 1.299 1.00 93.38 103 ALA A CA 1
ATOM 827 C C . ALA A 1 103 ? -1.425 -10.429 1.150 1.00 93.38 103 ALA A C 1
ATOM 829 O O . ALA A 1 103 ? -0.364 -10.860 0.700 1.00 93.38 103 ALA A O 1
ATOM 830 N N . ALA A 1 104 ? -2.414 -11.254 1.509 1.00 91.88 104 ALA A N 1
ATOM 831 C CA . ALA A 1 104 ? -2.346 -12.703 1.350 1.00 91.88 104 ALA A CA 1
ATOM 832 C C . ALA A 1 104 ? -2.869 -13.200 -0.011 1.00 91.88 104 ALA A C 1
ATOM 834 O O . ALA A 1 104 ? -2.595 -14.346 -0.366 1.00 91.88 104 ALA A O 1
ATOM 835 N N . ARG A 1 105 ? -3.586 -12.361 -0.772 1.00 92.81 105 ARG A N 1
ATOM 836 C CA . ARG A 1 105 ? -4.352 -12.755 -1.965 1.00 92.81 105 ARG A CA 1
ATOM 837 C C . ARG A 1 105 ? -3.479 -13.159 -3.151 1.00 92.81 105 ARG A C 1
ATOM 839 O O . ARG A 1 105 ? -3.769 -14.165 -3.788 1.00 92.81 105 ARG A O 1
ATOM 846 N N . SER A 1 106 ? -2.431 -12.392 -3.450 1.00 94.38 106 SER A N 1
ATOM 847 C CA . SER A 1 106 ? -1.468 -12.716 -4.512 1.00 94.38 106 SER A CA 1
ATOM 848 C C . SER A 1 106 ? -0.067 -12.163 -4.202 1.00 94.38 106 SER A C 1
ATOM 850 O O . SER A 1 106 ? 0.067 -11.286 -3.338 1.00 94.38 106 SER A O 1
ATOM 852 N N . PRO A 1 107 ? 0.993 -12.670 -4.859 1.00 95.44 107 PRO A N 1
ATOM 853 C CA . PRO A 1 107 ? 2.342 -12.115 -4.739 1.00 95.44 107 PRO A CA 1
ATOM 854 C C . PRO A 1 107 ? 2.434 -10.629 -5.119 1.00 95.44 107 PRO A C 1
ATOM 856 O O . PRO A 1 107 ? 3.142 -9.879 -4.456 1.00 95.44 107 PRO A O 1
ATOM 859 N N . GLU A 1 108 ? 1.681 -10.185 -6.123 1.00 95.75 108 GLU A N 1
ATOM 860 C CA . GLU A 1 108 ? 1.648 -8.800 -6.608 1.00 95.75 108 GLU A CA 1
ATOM 861 C C . GLU A 1 108 ? 1.001 -7.870 -5.577 1.00 95.75 108 GLU A C 1
ATOM 863 O O . GLU A 1 108 ? 1.529 -6.793 -5.301 1.00 95.75 108 GLU A O 1
ATOM 868 N N . HIS A 1 109 ? -0.081 -8.313 -4.919 1.00 96.69 109 HIS A N 1
ATOM 869 C CA . HIS A 1 109 ? -0.639 -7.584 -3.778 1.00 96.69 109 HIS A CA 1
ATOM 870 C C . HIS A 1 109 ? 0.405 -7.458 -2.671 1.00 96.69 109 HIS A C 1
ATOM 872 O O . HIS A 1 109 ? 0.640 -6.364 -2.166 1.00 96.69 109 HIS A O 1
ATOM 878 N N . ARG A 1 110 ? 1.072 -8.557 -2.303 1.00 96.81 110 ARG A N 1
ATOM 879 C CA . ARG A 1 110 ? 2.128 -8.520 -1.284 1.00 96.81 110 ARG A CA 1
ATOM 880 C C . ARG A 1 110 ? 3.230 -7.524 -1.659 1.00 96.81 110 ARG A C 1
ATOM 882 O O . ARG A 1 110 ? 3.603 -6.709 -0.818 1.00 96.81 110 ARG A O 1
ATOM 889 N N . ALA A 1 111 ? 3.716 -7.555 -2.899 1.00 97.12 111 ALA A N 1
ATOM 890 C CA . ALA A 1 111 ? 4.726 -6.621 -3.388 1.00 97.12 111 ALA A CA 1
ATOM 891 C C . ALA A 1 111 ? 4.239 -5.163 -3.298 1.00 97.12 111 ALA A C 1
ATOM 893 O O . ALA A 1 111 ? 4.969 -4.310 -2.795 1.00 97.12 111 ALA A O 1
ATOM 894 N N . ALA A 1 112 ? 2.978 -4.889 -3.653 1.00 96.69 112 ALA A N 1
ATOM 895 C CA . ALA A 1 112 ? 2.367 -3.569 -3.496 1.00 96.69 112 ALA A CA 1
ATOM 896 C C . ALA A 1 112 ? 2.361 -3.087 -2.034 1.00 96.69 112 ALA A C 1
ATOM 898 O O . ALA A 1 112 ? 2.713 -1.939 -1.760 1.00 96.69 112 ALA A O 1
ATOM 899 N N . PHE A 1 113 ? 2.029 -3.957 -1.074 1.00 97.44 113 PHE A N 1
ATOM 900 C CA . PHE A 1 113 ? 2.116 -3.617 0.352 1.00 97.44 113 PHE A CA 1
ATO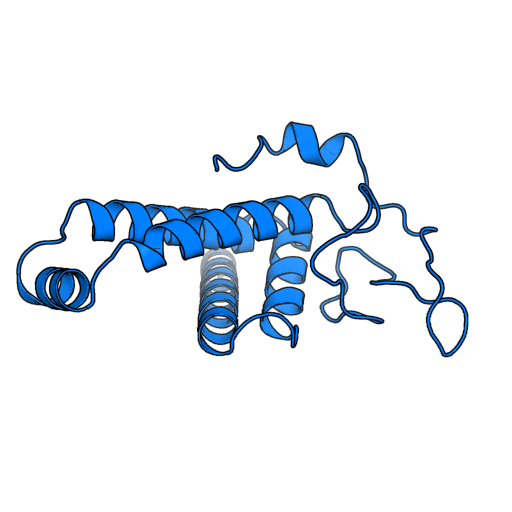M 901 C C . PHE A 1 113 ? 3.544 -3.269 0.782 1.00 97.44 113 PHE A C 1
ATOM 903 O O . PHE A 1 113 ? 3.730 -2.312 1.534 1.00 97.44 113 PHE A O 1
ATOM 910 N N . VAL A 1 114 ? 4.541 -4.032 0.325 1.00 96.94 114 VAL A N 1
ATOM 911 C CA . VAL A 1 114 ? 5.953 -3.788 0.661 1.00 96.94 114 VAL A CA 1
ATOM 912 C C . VAL A 1 114 ? 6.447 -2.475 0.051 1.00 96.94 114 VAL A C 1
ATOM 914 O O . VAL A 1 114 ? 7.119 -1.698 0.728 1.00 96.94 114 VAL A O 1
ATOM 917 N N . ARG A 1 115 ? 6.070 -2.179 -1.196 1.00 96.44 115 ARG A N 1
ATOM 918 C CA . ARG A 1 115 ? 6.384 -0.897 -1.834 1.00 96.44 115 ARG A CA 1
ATOM 919 C C . ARG A 1 115 ? 5.771 0.272 -1.063 1.00 96.44 115 ARG A C 1
ATOM 921 O O . ARG A 1 115 ? 6.466 1.217 -0.697 1.00 96.44 115 ARG A O 1
ATOM 928 N N . LEU A 1 116 ? 4.475 0.199 -0.757 1.00 95.44 116 LEU A N 1
ATOM 929 C CA . LEU A 1 116 ? 3.765 1.250 -0.021 1.00 95.44 116 LEU A CA 1
ATOM 930 C C . LEU A 1 116 ? 4.268 1.415 1.419 1.00 95.44 116 LEU A C 1
ATOM 932 O O . LEU A 1 116 ? 4.259 2.530 1.935 1.00 95.44 116 LEU A O 1
ATOM 936 N N . SER A 1 117 ? 4.741 0.349 2.073 1.00 95.44 117 SER A N 1
ATOM 937 C CA . SER A 1 117 ? 5.305 0.455 3.423 1.00 95.44 117 SER A CA 1
ATOM 938 C C . SER A 1 117 ? 6.666 1.156 3.465 1.00 95.44 117 SER A C 1
ATOM 940 O O . SER A 1 117 ? 7.073 1.618 4.529 1.00 95.44 117 SER A O 1
ATOM 942 N N . ARG A 1 118 ? 7.352 1.263 2.323 1.00 93.62 118 ARG A N 1
ATOM 943 C CA . ARG A 1 118 ? 8.629 1.975 2.166 1.00 93.62 118 ARG A CA 1
ATOM 944 C C . ARG A 1 118 ? 8.475 3.360 1.529 1.00 93.62 118 ARG A C 1
ATOM 946 O O . ARG A 1 118 ? 9.410 4.148 1.598 1.00 93.62 118 ARG A O 1
ATOM 953 N N . CYS A 1 119 ? 7.313 3.657 0.948 1.00 91.62 119 CYS A N 1
ATOM 954 C CA . CYS A 1 119 ? 7.045 4.897 0.225 1.00 91.62 119 CYS A CA 1
ATOM 955 C C . CYS A 1 119 ? 7.026 6.117 1.148 1.00 91.62 119 CYS A C 1
ATOM 957 O O . CYS A 1 119 ? 6.256 6.158 2.112 1.00 91.62 119 CYS A O 1
ATOM 959 N N . SER A 1 120 ? 7.823 7.133 0.824 1.00 89.44 120 SER A N 1
ATOM 960 C CA . SER A 1 120 ? 7.959 8.351 1.630 1.00 89.44 120 SER A CA 1
ATOM 961 C C . SER A 1 120 ? 6.668 9.174 1.731 1.00 89.44 120 SER A C 1
ATOM 963 O O . SER A 1 120 ? 6.418 9.797 2.765 1.00 89.44 120 SER A O 1
ATOM 965 N N . ALA A 1 121 ? 5.811 9.114 0.706 1.00 86.69 121 ALA A N 1
ATOM 966 C CA . ALA A 1 121 ? 4.500 9.765 0.700 1.00 86.69 121 ALA A CA 1
ATOM 967 C C . ALA A 1 121 ? 3.513 9.139 1.708 1.00 86.69 121 ALA A C 1
ATOM 969 O O . ALA A 1 121 ? 2.538 9.771 2.119 1.00 86.69 121 ALA A O 1
ATOM 970 N N . VAL A 1 122 ? 3.759 7.900 2.146 1.00 88.44 122 VAL A N 1
ATOM 971 C CA . VAL A 1 122 ? 2.926 7.207 3.130 1.00 88.44 122 VAL A CA 1
ATOM 972 C C . VAL A 1 122 ? 3.416 7.542 4.539 1.00 88.44 122 VAL A C 1
ATOM 974 O O . VAL A 1 122 ? 4.569 7.318 4.892 1.00 88.44 122 VAL A O 1
ATOM 977 N N . GLY A 1 123 ? 2.527 8.047 5.397 1.00 89.31 123 GLY A N 1
ATOM 978 C CA . GLY A 1 123 ? 2.888 8.393 6.775 1.00 89.31 123 GLY A CA 1
ATOM 979 C C . GLY A 1 123 ? 3.420 7.196 7.582 1.00 89.31 123 GLY A C 1
ATOM 980 O O . GLY A 1 123 ? 2.893 6.088 7.484 1.00 89.31 123 GLY A O 1
ATOM 981 N N . LYS A 1 124 ? 4.413 7.430 8.455 1.00 92.50 124 LYS A N 1
ATOM 982 C CA . LYS A 1 124 ? 5.130 6.384 9.226 1.00 92.50 124 LYS A CA 1
ATOM 983 C C . LYS A 1 124 ? 4.231 5.391 9.972 1.00 92.50 124 LYS A C 1
ATOM 985 O O . LYS A 1 124 ? 4.548 4.210 10.067 1.00 92.50 124 LYS A O 1
ATOM 990 N N . VAL A 1 125 ? 3.107 5.860 10.517 1.00 90.25 125 VAL A N 1
ATOM 991 C CA . VAL A 1 125 ? 2.146 4.990 11.219 1.00 90.25 125 VAL A CA 1
ATOM 992 C C . VAL A 1 125 ? 1.527 3.980 10.253 1.00 90.25 125 VAL A C 1
ATOM 994 O O . VAL A 1 125 ? 1.438 2.798 10.570 1.00 90.25 125 VAL A O 1
ATOM 997 N N . ILE A 1 126 ? 1.149 4.431 9.058 1.00 92.69 126 ILE A N 1
ATOM 998 C CA . ILE A 1 126 ? 0.586 3.570 8.020 1.00 92.69 126 ILE A CA 1
ATOM 999 C C . ILE A 1 126 ? 1.653 2.626 7.467 1.00 92.69 126 ILE A C 1
ATOM 1001 O O . ILE A 1 126 ? 1.381 1.439 7.332 1.00 92.69 126 ILE A O 1
ATOM 1005 N N . GLN A 1 127 ? 2.880 3.105 7.241 1.00 94.44 127 GLN A N 1
ATOM 1006 C CA . GLN A 1 127 ? 4.007 2.252 6.843 1.00 94.44 127 GLN A CA 1
ATOM 1007 C C . GLN A 1 127 ? 4.205 1.068 7.806 1.00 94.44 127 GLN A C 1
ATOM 1009 O O . GLN A 1 127 ? 4.363 -0.082 7.380 1.00 94.44 127 GLN A O 1
ATOM 1014 N N . LEU A 1 128 ? 4.144 1.329 9.117 1.00 94.75 128 LEU A N 1
ATOM 1015 C CA . LEU A 1 128 ? 4.260 0.292 10.139 1.00 94.75 128 LEU A CA 1
ATOM 1016 C C . LEU A 1 128 ? 3.085 -0.697 10.092 1.00 94.75 128 LEU A C 1
ATOM 1018 O O . LEU A 1 128 ? 3.303 -1.905 10.189 1.00 94.75 128 LEU A O 1
ATOM 1022 N N . GLU A 1 129 ? 1.854 -0.210 9.927 1.00 94.25 129 GLU A N 1
ATOM 1023 C CA . GLU A 1 129 ? 0.670 -1.068 9.799 1.00 94.25 129 GLU A CA 1
ATOM 1024 C C . GLU A 1 129 ? 0.727 -1.957 8.550 1.00 94.25 129 GLU A C 1
ATOM 1026 O O . GLU A 1 129 ? 0.503 -3.164 8.649 1.00 94.25 129 GLU A O 1
ATOM 1031 N N . LEU A 1 130 ? 1.121 -1.410 7.397 1.00 96.06 130 LEU A N 1
ATOM 1032 C CA . LEU A 1 130 ? 1.311 -2.183 6.166 1.00 96.06 130 LEU A CA 1
ATOM 1033 C C . LEU A 1 130 ? 2.383 -3.267 6.350 1.00 96.06 130 LEU A C 1
ATOM 1035 O O . LEU A 1 130 ? 2.160 -4.428 6.009 1.00 96.06 130 LEU A O 1
ATOM 1039 N N . THR A 1 131 ? 3.508 -2.924 6.984 1.00 96.44 131 THR A N 1
ATOM 1040 C CA . THR A 1 131 ? 4.576 -3.883 7.315 1.00 96.44 131 THR A CA 1
ATOM 1041 C C . THR A 1 131 ? 4.063 -5.010 8.217 1.00 96.44 131 THR A C 1
ATOM 1043 O O . THR A 1 131 ? 4.365 -6.185 8.001 1.00 96.44 131 THR A O 1
ATOM 1046 N N . ARG A 1 132 ? 3.244 -4.685 9.226 1.00 95.50 132 ARG A N 1
ATOM 1047 C CA . ARG A 1 132 ? 2.618 -5.684 10.108 1.00 95.50 132 ARG A CA 1
ATOM 1048 C C . ARG A 1 132 ? 1.676 -6.614 9.346 1.00 95.50 132 ARG A C 1
ATOM 1050 O O . ARG A 1 132 ? 1.660 -7.809 9.641 1.00 95.50 132 ARG A O 1
ATOM 1057 N N . MET A 1 133 ? 0.912 -6.092 8.387 1.00 96.19 133 MET A N 1
ATOM 1058 C CA . MET A 1 133 ? 0.011 -6.894 7.553 1.00 96.19 133 MET A CA 1
ATOM 1059 C C . MET A 1 133 ? 0.785 -7.888 6.685 1.00 96.19 133 MET A C 1
ATOM 1061 O O . MET A 1 133 ? 0.443 -9.069 6.697 1.00 96.19 133 MET A O 1
ATOM 1065 N N . VAL A 1 134 ? 1.867 -7.450 6.029 1.00 95.38 134 VAL A N 1
ATOM 1066 C CA . VAL A 1 134 ? 2.755 -8.340 5.254 1.00 95.38 134 VAL A CA 1
ATOM 1067 C C . VAL A 1 134 ? 3.329 -9.437 6.143 1.00 95.38 134 VAL A C 1
ATOM 1069 O O . VAL A 1 134 ? 3.163 -10.617 5.849 1.00 95.38 134 VAL A O 1
ATOM 1072 N N . ASN A 1 135 ? 3.908 -9.073 7.290 1.00 94.81 135 ASN A N 1
ATOM 1073 C CA . ASN A 1 135 ? 4.492 -10.046 8.217 1.00 94.81 135 ASN A CA 1
ATOM 1074 C C . ASN A 1 135 ? 3.469 -11.084 8.709 1.00 94.81 135 ASN A C 1
ATOM 1076 O O . ASN A 1 135 ? 3.806 -12.252 8.904 1.00 94.81 135 ASN A O 1
ATOM 1080 N N . ARG A 1 136 ? 2.214 -10.675 8.932 1.00 93.38 136 ARG A N 1
ATOM 1081 C CA . ARG A 1 136 ? 1.133 -11.591 9.321 1.00 93.38 136 ARG A CA 1
ATOM 1082 C C . ARG A 1 136 ? 0.755 -12.531 8.175 1.00 93.38 136 ARG A C 1
ATOM 1084 O O . ARG A 1 136 ? 0.579 -13.726 8.417 1.00 93.38 136 ARG A O 1
ATOM 1091 N N . ALA A 1 137 ? 0.636 -12.006 6.958 1.00 92.12 137 ALA A N 1
ATOM 1092 C CA . ALA A 1 137 ? 0.331 -12.801 5.773 1.00 92.12 137 ALA A CA 1
ATOM 1093 C C . ALA A 1 137 ? 1.431 -13.840 5.500 1.00 92.12 137 ALA A C 1
ATOM 1095 O O . ALA A 1 137 ? 1.124 -15.014 5.299 1.00 92.12 137 ALA A O 1
ATOM 1096 N N . ASP A 1 138 ? 2.699 -13.439 5.593 1.00 91.81 138 ASP A N 1
ATOM 1097 C CA . ASP A 1 138 ? 3.851 -14.316 5.359 1.00 91.81 138 ASP A CA 1
ATOM 1098 C C . ASP A 1 138 ? 3.919 -15.452 6.386 1.00 91.81 138 ASP A C 1
ATOM 1100 O O . ASP A 1 138 ? 4.026 -16.618 6.011 1.00 91.81 138 ASP A O 1
ATOM 1104 N N . ARG A 1 139 ? 3.738 -15.144 7.678 1.00 90.06 139 ARG A N 1
ATOM 1105 C CA . ARG A 1 139 ? 3.673 -16.171 8.735 1.00 90.06 139 ARG A CA 1
ATOM 1106 C C . ARG A 1 139 ? 2.545 -17.173 8.507 1.00 90.06 139 ARG A C 1
ATOM 1108 O O . ARG A 1 139 ? 2.728 -18.363 8.742 1.00 90.06 139 ARG A O 1
ATOM 1115 N N . SER A 1 140 ? 1.389 -16.698 8.049 1.00 81.75 140 SER A N 1
ATOM 1116 C CA . SER A 1 140 ? 0.229 -17.560 7.798 1.00 81.75 140 SER A CA 1
ATOM 1117 C C . SER A 1 140 ? 0.494 -18.548 6.657 1.00 81.75 140 SER A C 1
ATOM 1119 O O . SER A 1 140 ? 0.024 -19.678 6.714 1.00 81.75 140 SER A O 1
ATOM 1121 N N . LYS A 1 141 ? 1.297 -18.163 5.655 1.00 74.69 141 LYS A N 1
ATOM 1122 C CA . LYS A 1 141 ? 1.712 -19.056 4.561 1.00 74.69 141 LYS A CA 1
ATOM 1123 C C . LYS A 1 141 ? 2.714 -20.116 5.021 1.00 74.69 141 LYS A C 1
ATOM 1125 O O . LYS A 1 141 ? 2.620 -21.256 4.584 1.00 74.69 141 LYS A O 1
ATOM 1130 N N . THR A 1 142 ? 3.635 -19.771 5.924 1.00 68.38 142 THR A N 1
ATOM 1131 C CA . THR A 1 142 ? 4.623 -20.723 6.462 1.00 68.38 142 THR A CA 1
ATOM 1132 C C . THR A 1 142 ? 3.977 -21.839 7.284 1.00 68.38 142 THR A C 1
ATOM 1134 O O . THR A 1 142 ? 4.414 -22.978 7.197 1.00 68.38 142 THR A O 1
ATOM 1137 N N . VAL A 1 143 ? 2.918 -21.540 8.044 1.00 64.62 143 VAL A N 1
ATOM 1138 C CA . VAL A 1 143 ? 2.219 -22.537 8.881 1.00 64.62 143 VAL A CA 1
ATOM 1139 C C . VAL A 1 143 ? 1.420 -23.548 8.052 1.00 64.62 143 VAL A C 1
ATOM 1141 O O . VAL A 1 143 ? 1.269 -24.684 8.474 1.00 64.62 143 VAL A O 1
ATOM 1144 N N . VAL A 1 144 ? 0.916 -23.163 6.877 1.00 62.81 144 VAL A N 1
ATOM 1145 C CA . VAL A 1 144 ? 0.133 -24.060 6.001 1.00 62.81 144 VAL A CA 1
ATOM 1146 C C . VAL A 1 144 ? 1.029 -24.985 5.164 1.00 62.81 144 VAL A C 1
ATOM 1148 O O . VAL A 1 144 ? 0.561 -25.995 4.649 1.00 62.81 144 VAL A O 1
ATOM 1151 N N . ALA A 1 145 ? 2.311 -24.648 5.018 1.00 55.56 145 ALA A N 1
ATOM 1152 C CA . ALA A 1 145 ? 3.281 -25.421 4.242 1.00 55.56 145 ALA A CA 1
ATOM 1153 C C . ALA A 1 145 ? 4.101 -26.426 5.080 1.00 55.56 145 ALA A C 1
ATOM 1155 O O . ALA A 1 145 ? 4.970 -27.093 4.517 1.00 55.56 145 ALA A O 1
ATOM 1156 N N . ALA A 1 146 ? 3.857 -26.504 6.393 1.00 49.91 146 ALA A N 1
ATOM 1157 C CA . ALA A 1 146 ? 4.523 -27.397 7.346 1.00 49.91 146 ALA A CA 1
ATOM 1158 C C . ALA A 1 146 ? 3.593 -28.543 7.766 1.00 49.91 146 ALA A C 1
ATOM 1160 O O . ALA A 1 146 ? 4.113 -29.664 7.958 1.00 49.91 146 ALA A O 1
#

Secondary structure (DSSP, 8-state):
--PPPHHHHTTS---TT--EEETTEEE-S-SSTT-SS-SS---S---TTSS-HHHHHHHHHHHHHHHHHTTS-HHHHHHHHHT---HHHHHHHHHHHHHHHHHHH-HHHHHHHHHHHH-TTS-HHHHHHHHHHHHHHHHHHHHHT-